Protein AF-A0A2M8E3M6-F1 (afdb_monomer_lite)

Radius of gyration: 11.4 Å; chains: 1; bounding box: 26×14×30 Å

Structure (mmCIF, N/CA/C/O backbone):
data_AF-A0A2M8E3M6-F1
#
_entry.id   AF-A0A2M8E3M6-F1
#
loop_
_atom_site.group_PDB
_atom_site.id
_atom_site.type_symbol
_atom_site.label_atom_id
_atom_site.label_alt_id
_atom_site.label_comp_id
_atom_site.label_asym_id
_atom_site.label_entity_id
_atom_site.label_seq_id
_atom_site.pdbx_PDB_ins_code
_atom_site.Cartn_x
_atom_site.Cartn_y
_atom_site.Cartn_z
_atom_site.occupancy
_atom_site.B_iso_or_equiv
_atom_site.auth_seq_id
_atom_site.auth_comp_id
_atom_site.auth_asym_id
_atom_site.auth_atom_id
_atom_site.pdbx_PDB_model_num
ATOM 1 N N . MET A 1 1 ? 14.383 1.455 -8.202 1.00 78.56 1 MET A N 1
ATOM 2 C CA . MET A 1 1 ? 13.767 0.241 -7.636 1.00 78.56 1 MET A CA 1
ATOM 3 C C . MET A 1 1 ? 12.293 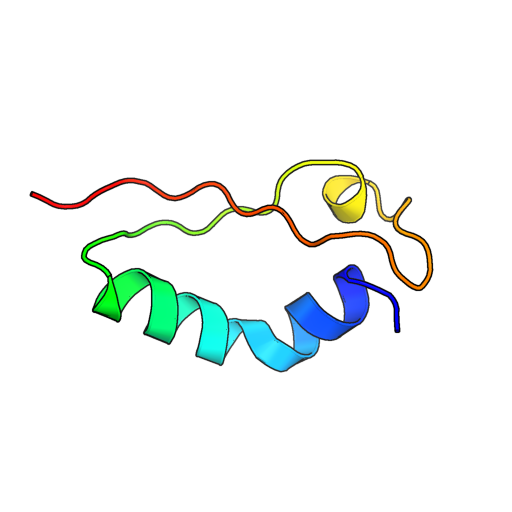0.310 -7.959 1.00 78.56 1 MET A C 1
ATOM 5 O O . MET A 1 1 ? 11.688 1.357 -7.739 1.00 78.56 1 MET A O 1
ATOM 9 N N . LYS A 1 2 ? 11.749 -0.779 -8.501 1.00 85.94 2 LYS A N 1
ATOM 10 C CA . LYS A 1 2 ? 10.330 -0.897 -8.820 1.00 85.94 2 LYS A CA 1
ATOM 11 C C . LYS A 1 2 ? 9.496 -1.051 -7.543 1.00 85.94 2 LYS A C 1
ATOM 13 O O . LYS A 1 2 ? 9.860 -1.882 -6.705 1.00 85.94 2 LYS A O 1
ATOM 18 N N . PRO A 1 3 ? 8.391 -0.308 -7.390 1.00 85.88 3 PRO A N 1
ATOM 19 C CA . PRO A 1 3 ? 7.487 -0.433 -6.248 1.00 85.88 3 PRO A CA 1
ATOM 20 C C . PRO A 1 3 ? 7.009 -1.853 -5.956 1.00 85.88 3 PRO A C 1
ATOM 22 O O . PRO A 1 3 ? 6.940 -2.238 -4.793 1.00 85.88 3 PRO A O 1
ATOM 25 N N . SER A 1 4 ? 6.731 -2.651 -6.988 1.00 85.81 4 SER A N 1
ATOM 26 C CA . SER A 1 4 ? 6.342 -4.063 -6.860 1.00 85.81 4 SER A CA 1
ATOM 27 C C . SER A 1 4 ? 7.385 -4.901 -6.111 1.00 85.81 4 SER A C 1
ATOM 29 O O . SER A 1 4 ? 7.035 -5.698 -5.240 1.00 85.81 4 SER A O 1
ATOM 31 N N . ALA A 1 5 ? 8.673 -4.684 -6.389 1.00 88.00 5 ALA A N 1
ATOM 32 C CA . ALA A 1 5 ? 9.766 -5.366 -5.699 1.00 88.00 5 ALA A CA 1
ATOM 33 C C . ALA A 1 5 ? 9.908 -4.889 -4.244 1.00 88.00 5 ALA A C 1
ATOM 35 O O . ALA A 1 5 ? 10.089 -5.703 -3.337 1.00 88.00 5 ALA A O 1
ATOM 36 N N . THR A 1 6 ? 9.780 -3.579 -4.007 1.00 88.19 6 THR A N 1
ATOM 37 C CA . THR A 1 6 ? 9.794 -3.005 -2.653 1.00 88.19 6 THR A CA 1
ATOM 38 C C . THR A 1 6 ? 8.645 -3.549 -1.809 1.00 88.19 6 THR A C 1
ATOM 40 O O . THR A 1 6 ? 8.851 -3.921 -0.655 1.00 88.19 6 THR A O 1
ATOM 43 N N . LEU A 1 7 ? 7.443 -3.623 -2.386 1.00 88.56 7 LEU A N 1
ATOM 44 C CA . LEU A 1 7 ? 6.243 -4.135 -1.735 1.00 88.56 7 LEU A CA 1
ATOM 45 C C . LEU A 1 7 ? 6.441 -5.574 -1.256 1.00 88.56 7 LEU A C 1
ATOM 47 O O . LEU A 1 7 ? 6.080 -5.890 -0.123 1.00 88.56 7 LEU A O 1
ATOM 51 N N . GLU A 1 8 ? 7.018 -6.433 -2.096 1.00 88.62 8 GLU A N 1
ATOM 52 C CA . GLU A 1 8 ? 7.264 -7.826 -1.724 1.00 88.62 8 GLU A CA 1
ATOM 53 C C . GLU A 1 8 ? 8.270 -7.926 -0.573 1.00 88.62 8 GLU A C 1
ATOM 55 O O . GLU A 1 8 ? 8.027 -8.628 0.408 1.00 88.62 8 GLU A O 1
ATOM 60 N N . LEU A 1 9 ? 9.348 -7.141 -0.630 1.00 91.25 9 LEU A N 1
ATOM 61 C CA . LEU A 1 9 ? 10.369 -7.119 0.415 1.00 91.25 9 LEU A CA 1
ATOM 62 C C . LEU A 1 9 ? 9.854 -6.538 1.746 1.00 91.25 9 LEU A C 1
ATOM 64 O O . LEU A 1 9 ? 10.304 -6.944 2.815 1.00 91.25 9 LEU A O 1
ATOM 68 N N . GLN A 1 10 ? 8.931 -5.574 1.694 1.00 91.81 10 GLN A N 1
ATOM 69 C CA . GLN A 1 10 ? 8.489 -4.783 2.851 1.00 91.81 10 GLN A CA 1
ATOM 70 C C . GLN A 1 10 ? 7.062 -5.107 3.314 1.00 91.81 10 GLN A C 1
ATOM 72 O O . GLN A 1 10 ? 6.516 -4.404 4.166 1.00 91.81 10 GLN A O 1
ATOM 77 N N . ARG A 1 11 ? 6.445 -6.186 2.817 1.00 91.50 11 ARG A N 1
ATOM 78 C CA . ARG A 1 11 ? 5.050 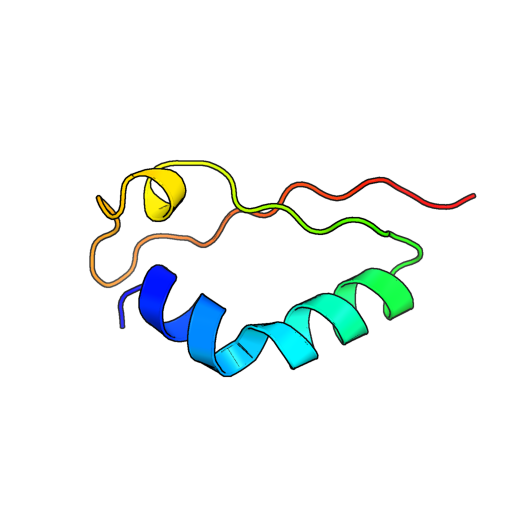-6.554 3.123 1.00 91.50 11 ARG A CA 1
ATOM 79 C C . ARG A 1 11 ? 4.754 -6.611 4.624 1.00 91.50 11 ARG A C 1
ATOM 81 O O . ARG A 1 11 ? 3.696 -6.164 5.064 1.00 91.50 11 ARG A O 1
ATOM 88 N N . HIS A 1 12 ? 5.688 -7.148 5.409 1.00 94.12 12 HIS A N 1
ATOM 89 C CA . HIS A 1 12 ? 5.562 -7.200 6.865 1.00 94.12 12 HIS A CA 1
ATOM 90 C C . HIS A 1 12 ? 5.602 -5.796 7.484 1.00 94.12 12 HIS A C 1
ATOM 92 O O . HIS A 1 12 ? 4.725 -5.439 8.262 1.00 94.12 12 HIS A O 1
ATOM 98 N N . ALA A 1 13 ? 6.577 -4.971 7.092 1.00 94.25 13 ALA A N 1
ATOM 99 C CA . ALA A 1 13 ? 6.721 -3.607 7.595 1.00 94.25 13 ALA A CA 1
ATOM 100 C C . ALA A 1 13 ? 5.494 -2.736 7.279 1.00 94.25 13 ALA A C 1
ATOM 102 O O . ALA A 1 13 ? 5.067 -1.959 8.132 1.00 94.25 13 ALA A O 1
ATOM 103 N N . ILE A 1 14 ? 4.898 -2.911 6.094 1.00 93.19 14 ILE A N 1
ATOM 104 C CA . ILE A 1 14 ? 3.659 -2.234 5.696 1.00 93.19 14 ILE A CA 1
ATOM 105 C C . ILE A 1 14 ? 2.514 -2.624 6.630 1.00 93.19 14 ILE A C 1
ATOM 107 O O . ILE A 1 14 ? 1.876 -1.737 7.181 1.00 93.19 14 ILE A O 1
ATOM 111 N N . ARG A 1 15 ? 2.287 -3.923 6.873 1.00 92.69 15 ARG A N 1
ATOM 112 C CA . ARG A 1 15 ? 1.229 -4.388 7.790 1.00 92.69 15 ARG A CA 1
ATOM 113 C C . ARG A 1 15 ? 1.405 -3.835 9.205 1.00 92.69 15 ARG A C 1
ATOM 115 O O . ARG A 1 15 ? 0.451 -3.321 9.782 1.00 92.69 15 ARG A O 1
ATOM 122 N N . GLU A 1 16 ? 2.630 -3.874 9.725 1.00 94.69 16 GLU A N 1
ATOM 123 C CA . GLU A 1 16 ? 2.963 -3.307 11.036 1.00 94.69 16 GLU A CA 1
ATOM 124 C C . GLU A 1 16 ? 2.753 -1.789 11.084 1.00 94.69 16 GLU A C 1
ATOM 126 O O . GLU A 1 16 ? 2.347 -1.238 12.104 1.00 94.69 16 GLU A O 1
ATOM 131 N N . ALA A 1 17 ? 3.053 -1.071 9.999 1.00 93.94 17 ALA A N 1
ATOM 132 C CA . ALA A 1 17 ? 2.765 0.356 9.905 1.00 93.94 17 ALA A CA 1
ATOM 133 C C . ALA A 1 17 ? 1.251 0.612 9.883 1.00 93.94 17 ALA A C 1
ATOM 135 O O . ALA A 1 17 ? 0.776 1.424 10.669 1.00 93.94 17 ALA A O 1
ATOM 136 N N . THR A 1 18 ? 0.486 -0.114 9.061 1.00 94.25 18 THR A N 1
ATOM 137 C CA . THR A 1 18 ? -0.976 0.025 8.971 1.00 94.25 18 THR A CA 1
ATOM 138 C C . THR A 1 18 ? -1.630 -0.104 10.351 1.00 94.25 18 THR A C 1
ATOM 140 O O . THR A 1 18 ? -2.387 0.778 10.752 1.00 94.25 18 THR A O 1
ATOM 143 N N . MET A 1 19 ? -1.249 -1.126 11.125 1.00 92.25 19 MET A N 1
ATOM 144 C CA . MET A 1 19 ? -1.770 -1.330 12.482 1.00 92.25 19 MET A CA 1
ATOM 145 C C . MET A 1 19 ? -1.385 -0.204 13.451 1.00 92.25 19 MET A C 1
ATOM 147 O O . MET A 1 19 ? -2.207 0.215 14.264 1.00 92.25 19 MET A O 1
ATOM 151 N N . ARG A 1 20 ? -0.157 0.326 13.358 1.00 95.06 20 ARG A N 1
ATOM 152 C CA . ARG A 1 20 ? 0.303 1.454 14.191 1.00 95.06 20 ARG A CA 1
ATOM 153 C C . ARG A 1 20 ? -0.499 2.736 13.961 1.00 95.06 20 ARG A C 1
ATOM 155 O O . ARG A 1 20 ? -0.624 3.532 14.886 1.00 95.06 20 ARG A O 1
ATOM 162 N N . TYR A 1 21 ? -1.046 2.923 12.762 1.00 93.50 21 TYR A N 1
ATOM 163 C CA . TYR A 1 21 ? -1.840 4.098 12.393 1.00 93.50 21 TYR A CA 1
ATOM 164 C C . TYR A 1 21 ? -3.356 3.871 12.488 1.00 93.50 21 TYR A C 1
ATOM 166 O O . TYR A 1 21 ? -4.107 4.580 11.828 1.00 93.50 21 TYR A O 1
ATOM 174 N N . GLN A 1 22 ? -3.811 2.908 13.303 1.00 93.50 22 GLN A N 1
ATOM 175 C CA . GLN A 1 22 ? -5.239 2.589 13.474 1.00 93.50 22 GLN A CA 1
ATOM 176 C C . GLN A 1 22 ? -5.935 2.333 12.131 1.00 93.50 22 GLN A C 1
ATOM 178 O O . GLN A 1 22 ? -7.029 2.816 11.862 1.00 93.50 22 GLN A O 1
ATOM 183 N N . ALA A 1 23 ? -5.285 1.570 11.260 1.00 95.75 23 ALA A N 1
ATOM 184 C CA . ALA A 1 23 ? -5.875 1.108 10.020 1.00 95.75 23 ALA A CA 1
ATOM 185 C C . ALA A 1 23 ? -5.680 -0.404 9.880 1.00 95.75 23 ALA A C 1
ATOM 187 O O . ALA A 1 23 ? -4.864 -1.026 10.562 1.00 95.75 23 ALA A O 1
ATOM 188 N N . THR A 1 24 ? -6.421 -1.006 8.960 1.00 95.38 24 THR A N 1
ATOM 189 C CA . THR A 1 24 ? -6.356 -2.430 8.646 1.00 95.38 24 THR A CA 1
ATOM 190 C C . THR A 1 24 ? -6.485 -2.669 7.143 1.00 95.38 24 THR A C 1
ATOM 192 O O . THR A 1 24 ? -6.657 -1.739 6.355 1.00 95.38 24 THR A O 1
ATOM 195 N N . ASN A 1 25 ? -6.372 -3.936 6.742 1.00 94.38 25 ASN A N 1
ATOM 196 C CA . ASN A 1 25 ? -6.604 -4.408 5.378 1.00 94.38 25 ASN A CA 1
ATOM 197 C C . ASN A 1 25 ? -5.856 -3.604 4.283 1.00 94.38 25 ASN A C 1
ATOM 199 O O . ASN A 1 25 ? -6.490 -3.070 3.365 1.00 94.38 25 ASN A O 1
ATOM 203 N N . PRO A 1 26 ? -4.510 -3.502 4.354 1.00 93.94 26 PRO A N 1
ATOM 204 C CA . PRO A 1 26 ? -3.742 -2.788 3.344 1.00 93.94 26 PRO A CA 1
ATOM 205 C C . PRO A 1 26 ? -3.803 -3.524 2.001 1.00 93.94 26 PRO A C 1
ATOM 207 O O . PRO A 1 26 ? -3.457 -4.706 1.903 1.00 93.94 26 PRO A O 1
ATOM 210 N N . ARG A 1 27 ? -4.225 -2.811 0.957 1.00 92.81 27 ARG A N 1
ATOM 211 C CA . ARG A 1 27 ? -4.405 -3.312 -0.409 1.00 92.81 27 ARG A CA 1
ATOM 212 C C . ARG A 1 27 ? -3.663 -2.423 -1.391 1.00 92.81 27 ARG A C 1
ATOM 214 O O . ARG A 1 27 ? -3.686 -1.204 -1.274 1.00 92.81 27 ARG A O 1
ATOM 221 N N . VAL A 1 28 ? -3.024 -3.045 -2.371 1.00 90.62 28 VAL A N 1
ATOM 222 C CA . VAL A 1 28 ? -2.291 -2.340 -3.428 1.00 90.62 28 VAL A CA 1
ATOM 223 C C . VAL A 1 28 ? -3.273 -1.688 -4.385 1.00 90.62 28 VAL A C 1
ATOM 225 O O . VAL A 1 28 ? -4.256 -2.316 -4.781 1.00 90.62 28 VAL A O 1
ATOM 228 N N . PHE A 1 29 ? -2.985 -0.453 -4.775 1.00 87.19 29 PHE A N 1
ATOM 229 C CA . PHE A 1 29 ? -3.746 0.282 -5.772 1.00 87.19 29 PHE A CA 1
ATOM 230 C C . PHE A 1 29 ? -2.858 0.696 -6.953 1.00 87.19 29 PHE A C 1
ATOM 232 O O . PHE A 1 29 ? -1.633 0.733 -6.854 1.00 87.19 29 PHE A O 1
ATOM 239 N N . GLY A 1 30 ? -3.487 0.990 -8.092 1.00 85.06 30 GLY A N 1
ATOM 240 C CA . GLY A 1 30 ? -2.810 1.557 -9.256 1.00 85.06 30 GLY A CA 1
ATOM 241 C C . GLY A 1 30 ? -2.021 0.556 -10.107 1.00 85.06 30 GLY A C 1
ATOM 242 O O . GLY A 1 30 ? -2.322 -0.638 -10.166 1.00 85.06 30 GLY A O 1
ATOM 243 N N . SER A 1 31 ? -1.014 1.076 -10.813 1.00 79.56 31 SER A N 1
ATOM 244 C CA . SER A 1 31 ? -0.242 0.379 -11.858 1.00 79.56 31 SER A CA 1
ATOM 245 C C . SER A 1 31 ? 0.491 -0.876 -11.371 1.00 79.56 31 SER A C 1
ATOM 247 O O . SER A 1 31 ? 0.721 -1.794 -12.161 1.00 79.56 31 SER A O 1
ATOM 249 N N . ILE A 1 32 ? 0.789 -0.953 -10.073 1.00 85.00 32 ILE A N 1
ATOM 250 C CA . ILE A 1 32 ? 1.471 -2.084 -9.427 1.00 85.00 32 ILE A CA 1
ATOM 251 C C . ILE A 1 32 ? 0.613 -3.350 -9.470 1.00 85.00 32 ILE A C 1
ATOM 253 O O . ILE A 1 32 ? 1.143 -4.446 -9.630 1.00 85.00 32 ILE A O 1
ATOM 257 N N . VAL A 1 33 ? -0.717 -3.218 -9.398 1.00 83.94 33 VAL A N 1
ATOM 258 C CA . VAL A 1 33 ? -1.646 -4.362 -9.474 1.00 83.94 33 VAL A CA 1
ATOM 259 C C . VAL A 1 33 ? -1.511 -5.103 -10.808 1.00 83.94 33 VAL A C 1
ATOM 261 O O . VAL A 1 33 ? -1.683 -6.319 -10.867 1.00 83.94 33 VAL A O 1
ATOM 264 N N . HIS A 1 34 ? -1.165 -4.381 -11.874 1.00 83.25 34 HIS A 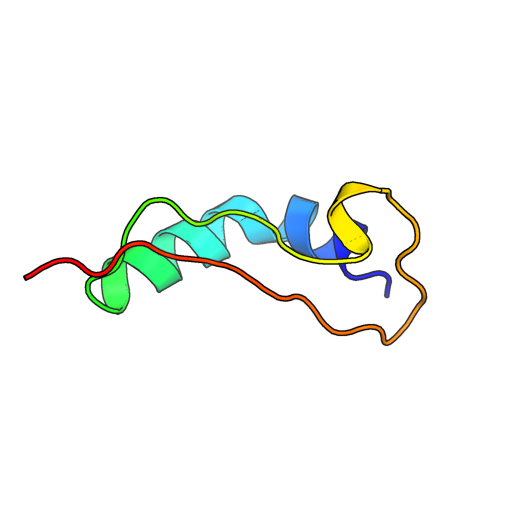N 1
ATOM 265 C CA . HIS A 1 34 ? -0.969 -4.937 -13.211 1.00 83.25 34 HIS A CA 1
ATOM 266 C C . HIS A 1 34 ? 0.506 -5.194 -13.553 1.00 83.25 34 HIS A C 1
ATOM 268 O O . HIS A 1 34 ? 0.795 -5.602 -14.673 1.00 83.25 34 HIS A O 1
ATOM 274 N N . GLY A 1 35 ? 1.436 -4.957 -12.618 1.00 79.25 35 GLY A N 1
ATOM 275 C CA . GLY A 1 35 ? 2.879 -5.091 -12.854 1.00 79.25 35 GLY A CA 1
ATOM 276 C C . GLY A 1 35 ? 3.443 -4.088 -13.867 1.00 79.25 35 GLY A C 1
ATOM 277 O O . GLY A 1 35 ? 4.517 -4.309 -14.426 1.00 79.25 35 GLY A O 1
ATOM 278 N N . ASN A 1 36 ? 2.717 -2.996 -14.116 1.00 83.88 36 ASN A N 1
ATOM 279 C CA . ASN A 1 36 ? 3.106 -1.933 -15.043 1.00 83.88 36 ASN A CA 1
ATOM 280 C C . ASN A 1 36 ? 3.864 -0.798 -14.336 1.00 83.88 36 ASN A C 1
ATOM 282 O O . ASN A 1 36 ? 3.979 0.303 -14.873 1.00 83.88 36 ASN A O 1
ATOM 286 N N . ASP A 1 37 ? 4.358 -1.039 -13.124 1.00 85.62 37 ASP A N 1
ATOM 287 C CA . ASP A 1 37 ? 5.161 -0.080 -12.386 1.00 85.62 37 ASP A CA 1
ATOM 288 C C . ASP A 1 37 ? 6.591 0.009 -12.940 1.00 85.62 37 ASP A C 1
ATOM 290 O O . ASP A 1 37 ? 7.239 -0.980 -13.313 1.00 85.62 37 ASP A O 1
ATOM 294 N N . THR A 1 38 ? 7.088 1.240 -13.008 1.00 86.50 38 THR A N 1
ATOM 295 C CA . THR A 1 38 ? 8.438 1.559 -13.471 1.00 86.50 38 THR A CA 1
ATOM 296 C C . THR A 1 38 ? 9.331 1.930 -12.294 1.00 86.50 38 THR A C 1
ATOM 298 O O . THR A 1 38 ? 8.870 2.174 -11.176 1.00 86.50 38 THR A O 1
ATOM 301 N N . ASP A 1 39 ? 10.641 1.962 -12.529 1.00 86.25 39 ASP A N 1
ATOM 302 C CA . ASP A 1 39 ? 11.570 2.478 -11.531 1.00 86.25 39 ASP A CA 1
ATOM 303 C C . ASP A 1 39 ? 11.232 3.933 -11.186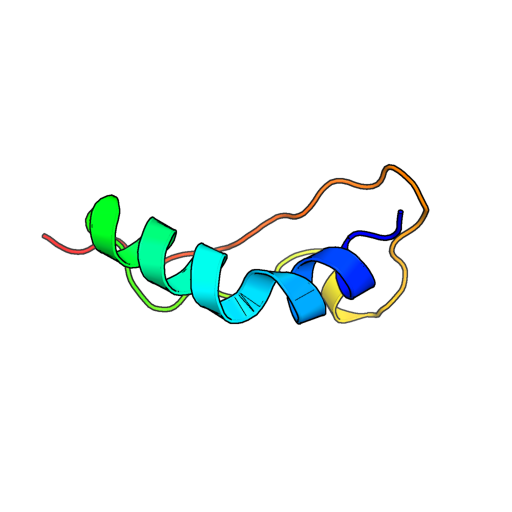 1.00 86.25 39 ASP A C 1
ATOM 305 O O . ASP A 1 39 ? 11.151 4.783 -12.069 1.00 86.25 39 ASP A O 1
ATOM 309 N N . GLY A 1 40 ? 11.043 4.207 -9.893 1.00 81.81 40 GLY A N 1
ATOM 310 C CA . GLY A 1 40 ? 10.678 5.539 -9.403 1.00 81.81 40 GLY A CA 1
ATOM 311 C C . GLY A 1 40 ? 9.181 5.855 -9.439 1.00 81.81 40 GLY A C 1
ATOM 312 O O . GLY A 1 40 ? 8.816 6.974 -9.102 1.00 81.81 40 GLY A O 1
ATOM 313 N N . SER A 1 41 ? 8.324 4.901 -9.819 1.00 86.50 41 SER A N 1
ATOM 314 C CA . SER A 1 41 ? 6.878 5.022 -9.590 1.00 86.50 41 SER A CA 1
ATOM 315 C C . SER A 1 41 ? 6.561 5.067 -8.088 1.00 86.50 41 SER A C 1
ATOM 317 O O . SER A 1 41 ? 7.314 4.524 -7.277 1.00 86.50 41 SER A O 1
ATOM 319 N N . ASP A 1 42 ? 5.433 5.669 -7.724 1.00 88.00 42 ASP A N 1
ATOM 320 C CA . ASP A 1 42 ? 4.931 5.660 -6.348 1.00 88.00 42 ASP A CA 1
ATOM 321 C C . ASP A 1 42 ? 4.253 4.321 -5.995 1.00 88.00 42 ASP A C 1
ATOM 323 O O . ASP A 1 42 ? 3.857 3.549 -6.874 1.00 88.00 42 ASP A O 1
ATOM 327 N N . LEU A 1 43 ? 4.136 4.033 -4.691 1.00 88.00 43 LEU A N 1
ATOM 328 C CA . LEU A 1 43 ? 3.380 2.899 -4.143 1.00 88.00 43 LEU A CA 1
ATOM 329 C C . LEU A 1 43 ? 2.149 3.415 -3.401 1.00 88.00 43 LEU A C 1
ATOM 331 O O . LEU A 1 43 ? 2.256 3.874 -2.264 1.00 88.00 43 LEU A O 1
ATOM 335 N N . ASP A 1 44 ? 0.983 3.252 -4.019 1.00 89.12 44 ASP A N 1
ATOM 336 C CA . ASP A 1 44 ? -0.294 3.604 -3.410 1.00 89.12 44 ASP A CA 1
ATOM 337 C C . ASP A 1 44 ? -0.932 2.400 -2.712 1.00 89.12 44 ASP A C 1
ATOM 339 O O . ASP A 1 44 ? -1.059 1.302 -3.272 1.00 89.12 44 ASP A O 1
ATOM 343 N N . LEU A 1 45 ? -1.369 2.621 -1.472 1.00 91.06 45 LEU A N 1
ATOM 344 C CA . LEU A 1 45 ? -2.059 1.629 -0.657 1.00 91.06 45 LEU A CA 1
ATOM 345 C C . LEU A 1 45 ? -3.409 2.174 -0.197 1.00 91.06 45 LEU A C 1
ATOM 347 O O . LEU A 1 45 ? -3.496 3.262 0.368 1.00 91.06 45 LEU A O 1
ATOM 351 N N . LEU A 1 46 ? -4.454 1.375 -0.387 1.00 94.12 46 LEU A N 1
ATOM 352 C CA . LEU A 1 46 ? -5.756 1.584 0.234 1.00 94.12 46 LEU A CA 1
ATOM 353 C C . LEU A 1 46 ? -5.808 0.821 1.553 1.00 94.12 46 LEU A C 1
ATOM 355 O O . LEU A 1 46 ? -5.403 -0.340 1.621 1.00 94.12 46 LEU A O 1
ATOM 359 N N . VAL A 1 47 ? -6.336 1.462 2.587 1.00 95.25 47 VAL A N 1
ATOM 360 C CA . VAL A 1 47 ? -6.492 0.892 3.927 1.00 9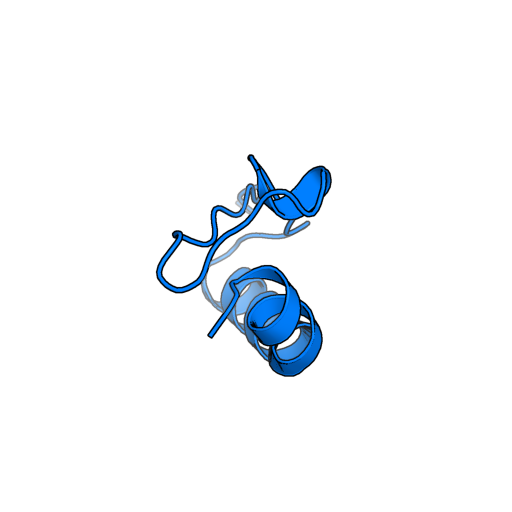5.25 47 VAL A CA 1
ATOM 361 C C . VAL A 1 47 ? -7.910 1.144 4.418 1.00 95.25 47 VAL A C 1
ATOM 363 O O . VAL A 1 47 ? -8.550 2.107 3.997 1.00 95.25 47 VAL A O 1
ATOM 366 N N . ASP A 1 48 ? -8.389 0.291 5.315 1.00 95.88 48 ASP A N 1
ATOM 367 C CA . ASP A 1 48 ? -9.646 0.514 6.023 1.00 95.88 48 ASP A CA 1
ATOM 368 C C . ASP A 1 48 ? -9.327 1.150 7.388 1.00 95.88 48 ASP A C 1
ATOM 370 O O . ASP A 1 48 ? -8.528 0.582 8.137 1.00 95.88 48 ASP A O 1
ATOM 374 N N . PRO A 1 49 ? -9.886 2.323 7.734 1.00 93.88 49 PRO A N 1
ATOM 375 C CA . PRO A 1 49 ? -9.644 2.934 9.036 1.00 93.88 49 PRO A CA 1
ATOM 376 C C . PRO A 1 49 ? -10.304 2.112 10.150 1.00 93.88 49 PRO A C 1
ATOM 378 O O . PRO A 1 49 ? -11.409 1.592 9.984 1.00 93.88 49 PRO A O 1
ATOM 381 N N . LEU A 1 50 ? -9.626 2.009 11.290 1.00 90.50 50 LEU A N 1
ATOM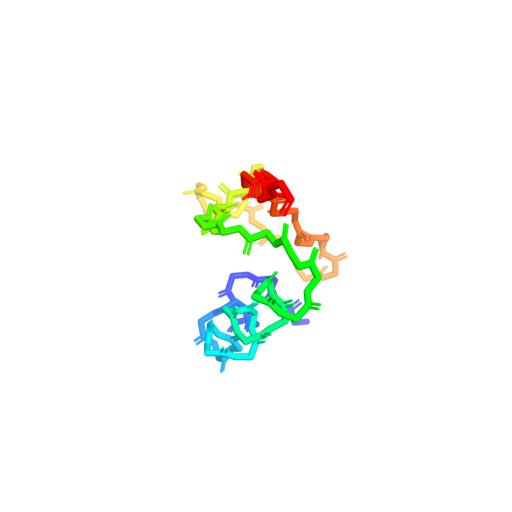 382 C CA . LEU A 1 50 ? -10.187 1.489 12.532 1.00 90.50 50 LEU A CA 1
ATOM 383 C C . LEU A 1 50 ? -10.695 2.661 13.397 1.00 90.50 50 LEU A C 1
ATOM 385 O O . LEU A 1 50 ? -10.140 3.756 13.292 1.00 90.50 50 LEU A O 1
ATOM 389 N N . PRO A 1 51 ? -11.758 2.454 14.199 1.00 83.31 51 PRO A N 1
ATOM 390 C CA . PRO A 1 51 ? -12.271 3.460 15.131 1.00 83.31 51 PRO A CA 1
ATOM 391 C C . PRO A 1 51 ? -11.292 3.831 16.247 1.00 83.31 51 PRO A C 1
ATOM 393 O O . PRO A 1 51 ? -10.525 2.936 16.678 1.00 83.31 51 PRO A O 1
#

pLDDT: mean 89.44, std 4.7, range [78.56, 95.88]

Secondary structure (DSSP, 8-state):
--HHHHHHHHHHHHHHHHHHTTEEEEEEEGGGGGT---TT---EEEEEEP-

Sequence (51 aa):
MKPSATLELQRHAIREATMRYQATNPRVFGSIVHGNDTDGSDLDLLVDPLP

Foldseek 3Di:
DWPLVVCVVCVVVVQVVQVVQQWADWDWDDPSVVPNTDVPDDTDIDIHHHD